Protein AF-A0A0S4TWX3-F1 (afdb_monomer)

Sequence (160 aa):
MRANALASDALSYLVRAQGRTRALPVRGGPAPHVCRRIAAMIDASLQLPLSIGVLAREANLSEFHFARMFRVSFGIAPHEWVMQRRLARARDLLRHTALPLVAIADRCGFASPAHFSRRFAAHAGASPSRYRQAWQGDAHAATDFISCPGDPHACAAPRL

Foldseek 3Di:
DDDDDPDPPVVVVVVVVPVDPVVPPPPAAQDPVLLVVLVVVLLVCQLAPDDLCVSCVSSVHDSVSNQVSNCVVVVDGPVVVSLVSLLVQLLVCLQPHPDDLQVSCNRRNHPGSVVVQVSNCVVVVDGSVVSSVVNVVVVVVVVVPPDDDDDPDDDDDDDD

Radius of gyration: 30.7 Å; Cα contacts (8 Å, |Δi|>4): 101; chains: 1; bounding box: 99×66×86 Å

Structure (mmCIF, N/CA/C/O backbone):
data_AF-A0A0S4TWX3-F1
#
_entry.id   AF-A0A0S4TWX3-F1
#
loop_
_atom_site.group_PDB
_atom_site.id
_atom_site.type_symbol
_atom_site.label_atom_id
_atom_site.label_alt_id
_atom_site.label_comp_id
_atom_site.label_asym_id
_atom_site.label_entity_id
_atom_site.label_seq_id
_atom_site.pdbx_PDB_ins_code
_atom_site.Cartn_x
_atom_site.Cartn_y
_atom_site.Cartn_z
_atom_site.occupancy
_atom_site.B_iso_or_equiv
_atom_site.auth_seq_id
_atom_site.auth_comp_id
_atom_site.auth_asym_id
_atom_site.auth_atom_id
_atom_site.pdbx_PDB_model_num
ATOM 1 N N . MET A 1 1 ? 37.562 -42.001 -46.595 1.00 47.31 1 MET A N 1
ATOM 2 C CA . MET A 1 1 ? 36.823 -41.634 -45.364 1.00 47.31 1 MET A CA 1
ATOM 3 C C . MET A 1 1 ? 37.780 -40.974 -44.384 1.00 47.31 1 MET A C 1
ATOM 5 O O . MET A 1 1 ? 38.621 -41.690 -43.862 1.00 47.31 1 MET A O 1
ATOM 9 N N . ARG A 1 2 ? 37.669 -39.649 -44.188 1.00 47.47 2 ARG A N 1
ATOM 10 C CA . ARG A 1 2 ? 38.116 -38.828 -43.031 1.00 47.47 2 ARG A CA 1
ATOM 11 C C . ARG A 1 2 ? 38.492 -37.425 -43.516 1.00 47.47 2 ARG A C 1
ATOM 13 O O . ARG A 1 2 ? 39.632 -37.194 -43.884 1.00 47.47 2 ARG A O 1
ATOM 20 N N . ALA A 1 3 ? 37.522 -36.515 -43.521 1.00 49.38 3 ALA A N 1
ATOM 21 C CA . ALA A 1 3 ? 3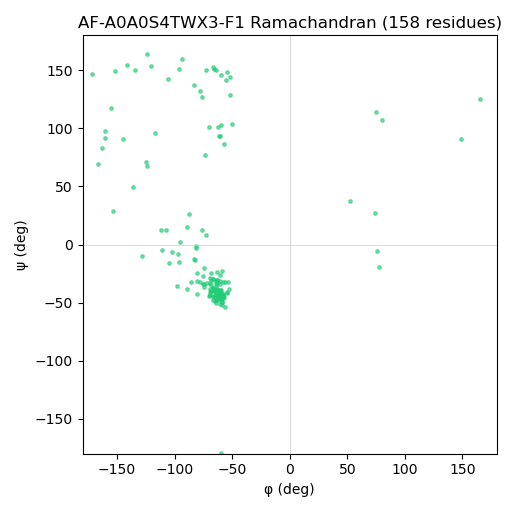7.766 -35.074 -43.592 1.00 49.38 3 ALA A CA 1
ATOM 22 C C . ALA A 1 3 ? 36.476 -34.316 -43.248 1.00 49.38 3 ALA A C 1
ATOM 24 O O . ALA A 1 3 ? 35.850 -33.738 -44.128 1.00 49.38 3 ALA A O 1
ATOM 25 N N . ASN A 1 4 ? 36.030 -34.362 -41.989 1.00 54.78 4 ASN A N 1
ATOM 26 C CA . ASN A 1 4 ? 35.177 -33.290 -41.472 1.00 54.78 4 ASN A CA 1
ATOM 27 C C . ASN A 1 4 ? 35.174 -33.282 -39.938 1.00 54.78 4 ASN A C 1
ATOM 29 O O . ASN A 1 4 ? 34.405 -34.008 -39.316 1.00 54.78 4 ASN A O 1
ATOM 33 N N . ALA A 1 5 ? 36.073 -32.517 -39.320 1.00 54.75 5 ALA A N 1
ATOM 34 C CA . ALA A 1 5 ? 36.087 -32.354 -37.863 1.00 54.75 5 ALA A CA 1
ATOM 35 C C . ALA A 1 5 ? 36.699 -31.017 -37.410 1.00 54.75 5 ALA A C 1
ATOM 37 O O . ALA A 1 5 ? 37.275 -30.944 -36.333 1.00 54.75 5 ALA A O 1
ATOM 38 N N . LEU A 1 6 ? 36.609 -29.956 -38.221 1.00 53.81 6 LEU A N 1
ATOM 39 C CA . LEU A 1 6 ? 37.155 -28.636 -37.868 1.00 53.81 6 LEU A CA 1
ATOM 40 C C . LEU A 1 6 ? 36.177 -27.501 -38.206 1.00 53.81 6 LEU A C 1
ATOM 42 O O . LEU A 1 6 ? 36.546 -26.523 -38.845 1.00 53.81 6 LEU A O 1
ATOM 46 N N . ALA A 1 7 ? 34.914 -27.636 -37.788 1.00 55.25 7 ALA A N 1
ATOM 47 C CA . ALA A 1 7 ? 33.907 -26.583 -37.976 1.00 55.25 7 ALA A CA 1
ATOM 48 C C . ALA A 1 7 ? 33.133 -26.180 -36.703 1.00 55.25 7 ALA A C 1
ATOM 50 O O . ALA A 1 7 ? 32.430 -25.175 -36.734 1.00 55.25 7 ALA A O 1
ATOM 51 N N . SER A 1 8 ? 33.244 -26.895 -35.573 1.00 52.22 8 SER A N 1
ATOM 52 C CA . SER A 1 8 ? 32.378 -26.621 -34.406 1.00 52.22 8 SER A CA 1
ATOM 53 C C . SER A 1 8 ? 32.984 -25.718 -33.327 1.00 52.22 8 SER A C 1
ATOM 55 O O . SER A 1 8 ? 32.245 -25.228 -32.474 1.00 52.22 8 SER A O 1
ATOM 57 N N . ASP A 1 9 ? 34.297 -25.476 -33.325 1.00 53.72 9 ASP A N 1
ATOM 58 C CA . ASP A 1 9 ? 34.937 -24.871 -32.145 1.00 53.72 9 ASP A CA 1
ATOM 59 C C . ASP A 1 9 ? 34.875 -23.332 -32.133 1.00 53.72 9 ASP A C 1
ATOM 61 O O . ASP A 1 9 ? 34.664 -22.710 -31.091 1.00 53.72 9 ASP A O 1
ATOM 65 N N . ALA A 1 10 ? 34.902 -22.697 -33.309 1.00 57.50 10 ALA A N 1
ATOM 66 C CA . ALA A 1 10 ? 34.791 -21.239 -33.424 1.00 57.50 10 ALA A CA 1
ATOM 67 C C . ALA A 1 10 ? 33.387 -20.705 -33.060 1.00 57.50 10 ALA A C 1
ATOM 69 O O . ALA A 1 10 ? 33.247 -19.593 -32.546 1.00 57.50 10 ALA A O 1
ATOM 70 N N . LEU A 1 11 ? 32.339 -21.512 -33.262 1.00 54.09 11 LEU A N 1
ATOM 71 C CA . LEU A 1 11 ? 30.955 -21.154 -32.927 1.00 54.09 11 LEU A CA 1
ATOM 72 C C . LEU A 1 11 ? 30.708 -21.152 -31.409 1.00 54.09 11 LEU A C 1
ATOM 74 O O . LEU A 1 11 ? 29.984 -20.295 -30.897 1.00 54.09 11 LEU A O 1
ATOM 78 N N . SER A 1 12 ? 31.377 -22.039 -30.670 1.00 55.00 12 SER A N 1
ATOM 79 C CA . SER A 1 12 ? 31.274 -22.124 -29.207 1.00 55.00 12 SER A CA 1
ATOM 80 C C . SER A 1 12 ? 31.796 -20.864 -28.509 1.00 55.00 12 SER A C 1
ATOM 82 O O . SER A 1 12 ? 31.248 -20.443 -27.485 1.00 55.00 12 SER A O 1
ATOM 84 N N . TYR A 1 13 ? 32.815 -20.215 -29.080 1.00 55.81 13 TYR A N 1
ATOM 85 C CA . TYR A 1 13 ? 33.383 -18.992 -28.513 1.00 55.81 13 TYR A CA 1
ATOM 86 C C . TYR A 1 13 ? 32.477 -17.768 -28.721 1.00 55.81 13 TYR A C 1
ATOM 88 O O . TYR A 1 13 ? 32.333 -16.943 -27.817 1.00 55.81 13 TYR A O 1
ATOM 96 N N . LEU A 1 14 ? 31.788 -17.679 -29.864 1.00 55.66 14 LEU A N 1
ATOM 97 C CA . LEU A 1 14 ? 30.858 -16.581 -30.152 1.00 55.66 14 LEU A CA 1
ATOM 98 C C . LEU A 1 14 ? 29.541 -16.693 -29.368 1.00 55.66 14 LEU A C 1
ATOM 100 O O . LEU A 1 14 ? 29.016 -15.677 -28.913 1.00 55.66 14 LEU A O 1
ATOM 104 N N . VAL A 1 15 ? 29.045 -17.910 -29.116 1.00 57.34 15 VAL A N 1
ATOM 105 C CA . VAL A 1 15 ? 27.851 -18.121 -28.276 1.00 57.34 15 VAL A CA 1
ATOM 106 C C . VAL A 1 15 ? 28.132 -17.791 -26.801 1.00 57.34 15 VAL A C 1
ATOM 108 O O . VAL A 1 15 ? 27.270 -17.232 -26.123 1.00 57.34 15 VAL A O 1
ATOM 111 N N . ARG A 1 16 ? 29.356 -18.020 -26.298 1.00 53.97 16 ARG A N 1
ATOM 112 C CA . ARG A 1 16 ? 29.741 -17.630 -24.925 1.00 53.97 16 ARG A CA 1
ATOM 113 C C . ARG A 1 16 ? 29.974 -16.124 -24.747 1.00 53.97 16 ARG A C 1
ATOM 115 O O . ARG A 1 16 ? 29.873 -15.630 -23.625 1.00 53.97 16 ARG A O 1
ATOM 122 N N . ALA A 1 17 ? 30.214 -15.376 -25.825 1.00 53.09 17 ALA A N 1
ATOM 123 C CA . ALA A 1 17 ? 30.360 -13.917 -25.780 1.00 53.09 17 ALA A CA 1
ATOM 124 C C . ALA A 1 17 ? 29.015 -13.152 -25.796 1.00 53.09 17 ALA A C 1
ATOM 126 O O . ALA A 1 17 ? 28.980 -11.966 -25.468 1.00 53.09 17 ALA A O 1
ATOM 127 N N . GLN A 1 18 ? 27.896 -13.819 -26.105 1.00 55.19 18 GLN A N 1
ATOM 128 C CA . GLN A 1 18 ? 26.552 -13.216 -26.171 1.00 55.19 18 GLN A CA 1
ATOM 129 C C . GLN A 1 18 ? 25.860 -13.056 -24.799 1.00 55.19 18 GLN A C 1
ATOM 131 O O . GLN A 1 18 ? 24.788 -12.465 -24.708 1.00 55.19 18 GLN A O 1
ATOM 136 N N . GLY A 1 19 ? 26.485 -13.488 -23.698 1.00 48.16 19 GLY A N 1
ATOM 137 C CA . GLY A 1 19 ? 25.940 -13.358 -22.335 1.00 48.16 19 GLY A CA 1
ATOM 138 C C . GLY A 1 19 ? 25.955 -11.940 -21.744 1.00 48.16 19 GLY A C 1
ATOM 139 O O . GLY A 1 19 ? 25.691 -11.757 -20.558 1.00 48.16 19 GLY A O 1
ATOM 140 N N . ARG A 1 20 ? 26.285 -10.921 -22.540 1.00 49.19 20 ARG A N 1
ATOM 141 C CA . ARG A 1 20 ? 26.171 -9.515 -22.153 1.00 49.19 20 ARG A CA 1
ATOM 142 C C . ARG A 1 20 ? 25.304 -8.786 -23.162 1.00 49.19 20 ARG A C 1
ATOM 144 O O . ARG A 1 20 ? 25.759 -7.855 -23.824 1.00 49.19 20 ARG A O 1
ATOM 151 N N . THR A 1 21 ? 24.017 -9.119 -23.196 1.00 46.34 21 THR A N 1
ATOM 152 C CA . THR A 1 21 ? 23.004 -8.085 -23.416 1.00 46.34 21 THR A CA 1
ATOM 153 C C . THR A 1 21 ? 23.206 -7.066 -22.303 1.00 46.34 21 THR A C 1
ATOM 155 O O . THR A 1 21 ? 22.647 -7.146 -21.211 1.00 46.34 21 THR A O 1
ATOM 158 N N . ARG A 1 22 ? 24.105 -6.113 -22.554 1.00 47.88 22 ARG A N 1
ATOM 159 C CA . ARG A 1 22 ? 24.169 -4.863 -21.826 1.00 47.88 22 ARG A CA 1
ATOM 160 C C . ARG A 1 22 ? 22.816 -4.249 -22.127 1.00 47.88 22 ARG A C 1
ATOM 162 O O . ARG A 1 22 ? 22.641 -3.693 -23.205 1.00 47.88 22 ARG A O 1
ATOM 169 N N . ALA A 1 23 ? 21.843 -4.496 -21.248 1.00 51.00 23 ALA A N 1
ATOM 170 C CA . ALA A 1 23 ? 20.536 -3.876 -21.316 1.00 51.00 23 ALA A CA 1
ATOM 171 C C . ALA A 1 23 ? 20.830 -2.389 -21.454 1.00 51.00 23 ALA A C 1
ATOM 173 O O . ALA A 1 23 ? 21.326 -1.759 -20.514 1.00 51.00 23 ALA A O 1
ATOM 174 N N . LEU A 1 24 ? 20.679 -1.876 -22.677 1.00 47.22 24 LEU A N 1
ATOM 175 C CA . LEU A 1 24 ? 20.835 -0.462 -22.948 1.00 47.22 24 LEU A CA 1
ATOM 176 C C . LEU A 1 24 ? 19.932 0.210 -21.917 1.00 47.22 24 LEU A C 1
ATOM 178 O O . LEU A 1 24 ? 18.802 -0.257 -21.750 1.00 47.22 24 LEU A O 1
ATOM 182 N N . PRO A 1 25 ? 20.422 1.191 -21.140 1.00 47.75 25 PRO A N 1
ATOM 183 C CA . PRO A 1 25 ? 19.586 1.829 -20.146 1.00 47.75 25 PRO A CA 1
ATOM 184 C C . PRO A 1 25 ? 18.420 2.430 -20.917 1.00 47.75 25 PRO A C 1
ATOM 186 O O . PRO A 1 25 ? 18.598 3.425 -21.618 1.00 47.75 25 PRO A O 1
ATOM 189 N N . VAL A 1 26 ? 17.261 1.771 -20.854 1.00 54.66 26 VAL A N 1
ATOM 190 C CA . VAL A 1 26 ? 16.038 2.262 -21.466 1.00 54.66 26 VAL A CA 1
ATOM 191 C C . VAL A 1 26 ? 15.779 3.570 -20.737 1.00 54.66 26 VAL A C 1
ATOM 193 O O . VAL A 1 26 ? 15.403 3.594 -19.565 1.00 54.66 26 VAL A O 1
ATOM 196 N N . ARG A 1 27 ? 16.132 4.680 -21.389 1.00 50.44 27 ARG A N 1
ATOM 197 C CA . ARG A 1 27 ? 15.803 6.027 -20.934 1.00 50.44 27 ARG A CA 1
ATOM 198 C C . ARG A 1 27 ? 14.315 6.199 -21.205 1.00 50.44 27 ARG A C 1
ATOM 200 O O . ARG A 1 27 ? 13.916 6.767 -22.210 1.00 50.44 27 ARG A O 1
ATOM 207 N N . GLY A 1 28 ? 13.512 5.595 -20.347 1.00 57.38 28 GLY A N 1
ATOM 208 C CA . GLY A 1 28 ? 12.067 5.550 -20.466 1.00 57.38 28 GLY A CA 1
ATOM 209 C C . GLY A 1 28 ? 11.541 4.478 -19.532 1.00 57.38 28 GLY A C 1
ATOM 210 O O . GLY A 1 28 ? 12.004 3.343 -19.572 1.00 57.38 28 GLY A O 1
ATOM 211 N N . GLY A 1 29 ? 10.612 4.850 -18.656 1.00 63.34 29 GLY A N 1
ATOM 212 C CA . GLY A 1 29 ? 9.846 3.875 -17.888 1.00 63.34 29 GLY A CA 1
ATOM 213 C C . GLY A 1 29 ? 9.047 2.931 -18.800 1.00 63.34 29 GLY A C 1
ATOM 214 O O . GLY A 1 29 ? 9.082 3.063 -20.028 1.00 63.34 29 GLY A O 1
ATOM 215 N N . PRO A 1 30 ? 8.283 1.986 -18.229 1.00 65.38 30 PRO A N 1
ATOM 216 C CA . PRO A 1 30 ? 7.344 1.186 -19.001 1.00 65.38 30 PRO A CA 1
ATOM 217 C C . PRO A 1 30 ? 6.405 2.118 -19.776 1.00 65.38 30 PRO A C 1
ATOM 219 O O . PRO A 1 30 ? 6.085 3.216 -19.312 1.00 65.38 30 PRO A O 1
ATOM 222 N N . ALA A 1 31 ? 5.952 1.691 -20.956 1.00 71.62 31 ALA A N 1
ATOM 223 C CA . ALA A 1 31 ? 5.041 2.498 -21.760 1.00 71.62 31 ALA A CA 1
ATOM 224 C C . ALA A 1 31 ? 3.826 2.952 -20.914 1.00 71.62 31 ALA A C 1
ATOM 226 O O . ALA A 1 31 ? 3.339 2.173 -20.090 1.00 71.62 31 ALA A O 1
ATOM 227 N N . PRO A 1 32 ? 3.283 4.170 -21.104 1.00 72.69 32 PRO A N 1
ATOM 228 C CA . PRO A 1 32 ? 2.251 4.720 -20.215 1.00 72.69 32 PRO A CA 1
ATOM 229 C C . PRO A 1 32 ? 1.019 3.821 -20.020 1.00 72.69 32 PRO A C 1
ATOM 231 O O . PRO A 1 32 ? 0.419 3.802 -18.946 1.00 72.69 32 PRO A O 1
ATOM 234 N N . HIS A 1 33 ? 0.646 3.042 -21.041 1.00 74.25 33 HIS A N 1
ATOM 235 C CA . HIS A 1 33 ? -0.447 2.072 -20.951 1.00 74.25 33 HIS A CA 1
ATOM 236 C C . HIS A 1 33 ? -0.120 0.887 -20.023 1.00 74.25 33 HIS A C 1
ATOM 238 O O . HIS A 1 33 ? -1.000 0.424 -19.300 1.00 74.25 33 HIS A O 1
ATOM 244 N N . VAL A 1 34 ? 1.142 0.444 -19.981 1.00 72.69 34 VAL A N 1
ATOM 245 C CA . VAL A 1 34 ? 1.632 -0.594 -19.062 1.00 72.69 34 VAL A CA 1
ATOM 246 C C . VAL A 1 34 ? 1.587 -0.080 -17.626 1.00 72.69 34 VAL A C 1
ATOM 248 O O . VAL A 1 34 ? 1.064 -0.764 -16.752 1.00 72.69 34 VAL A O 1
ATOM 251 N N . CYS A 1 35 ? 2.035 1.155 -17.379 1.00 73.06 35 CYS A N 1
ATOM 252 C CA . CYS A 1 35 ? 1.951 1.782 -16.056 1.00 73.06 35 CYS A CA 1
ATOM 253 C C . CYS A 1 35 ? 0.506 1.868 -15.541 1.00 73.06 35 CYS A C 1
ATOM 255 O O . CYS A 1 35 ? 0.247 1.519 -14.390 1.00 73.06 35 CYS A O 1
ATOM 257 N N . ARG A 1 36 ? -0.451 2.263 -16.396 1.00 78.25 36 ARG A N 1
ATOM 258 C CA . ARG A 1 36 ? -1.881 2.281 -16.034 1.00 78.25 36 ARG A CA 1
ATOM 259 C C . ARG A 1 36 ? -2.420 0.890 -15.719 1.00 78.25 36 ARG A C 1
ATOM 261 O O . ARG A 1 36 ? -3.120 0.732 -14.725 1.00 78.25 36 ARG A O 1
ATOM 268 N N . ARG A 1 37 ? -2.073 -0.117 -16.527 1.00 78.75 37 ARG A N 1
ATOM 269 C CA . ARG A 1 37 ? -2.500 -1.504 -16.296 1.00 78.75 37 ARG A CA 1
ATOM 270 C C . ARG A 1 37 ? -1.963 -2.041 -14.971 1.00 78.75 37 ARG A C 1
ATOM 272 O O . ARG A 1 37 ? -2.716 -2.623 -14.200 1.00 78.75 37 ARG A O 1
ATOM 279 N N . ILE A 1 38 ? -0.693 -1.776 -14.672 1.00 77.25 38 ILE A N 1
ATOM 280 C CA . ILE A 1 38 ? -0.056 -2.185 -13.415 1.00 77.25 38 ILE A CA 1
ATOM 281 C C . ILE A 1 38 ? -0.704 -1.481 -12.221 1.00 77.25 38 ILE A C 1
ATOM 283 O O . ILE A 1 38 ? -1.010 -2.139 -11.231 1.00 77.25 38 ILE A O 1
ATOM 287 N N . ALA A 1 39 ? -0.975 -0.176 -12.313 1.00 77.12 39 ALA A N 1
ATOM 288 C CA . ALA A 1 39 ? -1.689 0.550 -11.264 1.00 77.12 39 ALA A CA 1
ATOM 289 C C . ALA A 1 39 ? -3.096 -0.028 -11.025 1.00 77.12 39 ALA A C 1
ATOM 291 O O . ALA A 1 39 ? -3.444 -0.323 -9.884 1.00 77.12 39 ALA A O 1
ATOM 292 N N . ALA A 1 40 ? -3.862 -0.283 -12.090 1.00 79.88 40 ALA A N 1
ATOM 293 C CA . ALA A 1 40 ? -5.191 -0.885 -11.995 1.00 79.88 40 ALA A CA 1
ATOM 294 C C . ALA A 1 40 ? -5.159 -2.294 -11.377 1.00 79.88 40 ALA A C 1
ATOM 296 O O . ALA A 1 40 ? -6.005 -2.634 -10.554 1.00 79.88 40 ALA A O 1
ATOM 297 N N . MET A 1 41 ? -4.160 -3.110 -11.722 1.00 76.69 41 MET A N 1
ATOM 298 C CA . MET A 1 41 ? -3.997 -4.448 -11.145 1.00 76.69 41 MET A CA 1
ATOM 299 C C . MET A 1 41 ? -3.613 -4.417 -9.671 1.00 76.69 41 MET A C 1
ATOM 301 O O . MET A 1 41 ? -4.123 -5.224 -8.890 1.00 76.69 41 MET A O 1
ATOM 305 N N . ILE A 1 42 ? -2.738 -3.484 -9.286 1.00 79.31 42 ILE A N 1
ATOM 306 C CA . ILE A 1 42 ? -2.407 -3.247 -7.881 1.00 79.31 42 ILE A CA 1
ATOM 307 C C . ILE A 1 42 ? -3.685 -2.902 -7.121 1.00 79.31 42 ILE A C 1
ATOM 309 O O . ILE A 1 42 ? -3.944 -3.512 -6.088 1.00 79.31 42 ILE A O 1
ATOM 313 N N . ASP A 1 43 ? -4.511 -2.011 -7.666 1.00 75.62 43 ASP A N 1
ATOM 314 C CA . ASP A 1 43 ? -5.744 -1.541 -7.032 1.00 75.62 43 ASP A CA 1
ATOM 315 C C . ASP A 1 43 ? -6.801 -2.635 -6.885 1.00 75.62 43 ASP A C 1
ATOM 317 O O . ASP A 1 43 ? -7.437 -2.748 -5.833 1.00 75.62 43 ASP A O 1
ATOM 321 N N . ALA A 1 44 ? -6.938 -3.483 -7.905 1.00 76.31 44 ALA A N 1
ATOM 322 C CA . ALA A 1 44 ? -7.828 -4.639 -7.879 1.00 76.31 44 ALA A CA 1
ATOM 323 C C . ALA A 1 44 ? -7.375 -5.709 -6.867 1.00 76.31 44 ALA A C 1
ATOM 325 O O . ALA A 1 44 ? -8.206 -6.399 -6.282 1.00 76.31 44 ALA A O 1
ATOM 326 N N . SER A 1 45 ? -6.066 -5.822 -6.615 1.00 71.19 45 SER A N 1
ATOM 327 C CA . SER A 1 45 ? -5.476 -6.928 -5.845 1.00 71.19 45 SER A CA 1
ATOM 328 C C . SER A 1 45 ? -5.005 -6.539 -4.438 1.00 71.19 45 SER A C 1
ATOM 330 O O . SER A 1 45 ? -4.312 -7.319 -3.787 1.00 71.19 45 SER A O 1
ATOM 332 N N . LEU A 1 46 ? -5.376 -5.357 -3.925 1.00 68.12 46 LEU A N 1
ATOM 333 C CA . LEU A 1 46 ? -4.882 -4.844 -2.632 1.00 68.12 46 LEU A CA 1
ATOM 334 C C . LEU A 1 46 ? -5.190 -5.747 -1.425 1.00 68.12 46 LEU A C 1
ATOM 336 O O . LEU A 1 46 ? -4.503 -5.637 -0.409 1.00 68.12 46 LEU A O 1
ATOM 340 N N . GLN A 1 47 ? -6.207 -6.608 -1.529 1.00 60.69 47 GLN A N 1
ATOM 341 C CA . GLN A 1 47 ? -6.658 -7.488 -0.445 1.00 60.69 47 GLN A CA 1
ATOM 342 C C . GLN A 1 47 ? -5.796 -8.748 -0.293 1.00 60.69 47 GLN A C 1
ATOM 344 O O . GLN A 1 47 ? -5.724 -9.308 0.796 1.00 60.69 47 GLN A O 1
ATOM 349 N N . LEU A 1 48 ? -5.120 -9.183 -1.361 1.00 63.19 48 LEU A N 1
ATOM 350 C CA . LEU A 1 48 ? -4.244 -10.352 -1.338 1.00 63.19 48 LEU A CA 1
ATOM 351 C C . LEU A 1 48 ? -2.788 -9.938 -1.066 1.00 63.19 48 LEU A C 1
ATOM 353 O O . LEU A 1 48 ? -2.417 -8.773 -1.271 1.00 63.19 48 LEU A O 1
ATOM 357 N N . PRO A 1 49 ? -1.929 -10.866 -0.605 1.00 62.50 49 PRO A N 1
ATOM 358 C CA . PRO A 1 49 ? -0.486 -10.658 -0.598 1.00 62.50 49 PRO A CA 1
ATOM 359 C C . PRO A 1 49 ? 0.012 -10.449 -2.037 1.00 62.50 49 PRO A C 1
ATOM 361 O O . PRO A 1 49 ? 0.286 -11.390 -2.777 1.00 62.50 49 PRO A O 1
ATOM 364 N N . LEU A 1 50 ? 0.104 -9.183 -2.441 1.00 66.62 50 LEU A N 1
ATOM 365 C CA . LEU A 1 50 ? 0.642 -8.763 -3.729 1.00 66.62 50 LEU A CA 1
ATOM 366 C C . LEU A 1 50 ? 2.154 -9.002 -3.740 1.00 66.62 50 LEU A C 1
ATOM 368 O O . LEU A 1 50 ? 2.923 -8.224 -3.175 1.00 66.62 50 LEU A O 1
ATOM 372 N N . SER A 1 51 ? 2.576 -10.090 -4.383 1.00 71.50 51 SER A N 1
ATOM 373 C CA . SER A 1 51 ? 3.991 -10.339 -4.642 1.00 71.50 51 SER A CA 1
ATOM 374 C C . SER A 1 51 ? 4.470 -9.484 -5.814 1.00 71.50 51 SER A C 1
ATOM 376 O O . SER A 1 51 ? 3.855 -9.463 -6.884 1.00 71.50 51 SER A O 1
ATOM 378 N N . ILE A 1 52 ? 5.605 -8.810 -5.626 1.00 72.12 52 ILE A N 1
ATOM 379 C CA . ILE A 1 52 ? 6.281 -8.026 -6.669 1.00 72.12 52 ILE A CA 1
ATOM 380 C C . ILE A 1 52 ? 6.584 -8.903 -7.895 1.00 72.12 52 ILE A C 1
ATOM 382 O O . ILE A 1 52 ? 6.488 -8.417 -9.020 1.00 72.12 52 ILE A O 1
ATOM 386 N N . GLY A 1 53 ? 6.848 -10.200 -7.700 1.00 75.31 53 GLY A N 1
ATOM 387 C CA . GLY A 1 53 ? 7.066 -11.161 -8.783 1.00 75.31 53 GLY A CA 1
ATOM 388 C C . GLY A 1 53 ? 5.871 -11.325 -9.723 1.00 75.31 53 GLY A C 1
ATOM 389 O O . GLY A 1 53 ? 6.053 -11.482 -10.929 1.00 75.31 53 GLY A O 1
ATOM 390 N N . VAL A 1 54 ? 4.641 -11.213 -9.212 1.00 76.25 54 VAL A N 1
ATOM 391 C CA . VAL A 1 54 ? 3.426 -11.288 -10.043 1.00 76.25 54 VAL A CA 1
ATOM 392 C C . VAL A 1 54 ? 3.310 -10.049 -10.933 1.00 76.25 54 VAL A C 1
ATOM 394 O O . VAL A 1 54 ? 3.059 -10.171 -12.129 1.00 76.25 54 VAL A O 1
ATOM 397 N N . LEU A 1 55 ? 3.565 -8.865 -10.372 1.00 77.62 55 LEU A N 1
ATOM 398 C CA . LEU A 1 55 ? 3.539 -7.602 -11.118 1.00 77.62 55 LEU A CA 1
ATOM 399 C C . LEU A 1 55 ? 4.664 -7.528 -12.160 1.00 77.62 55 LEU A C 1
ATOM 401 O O . LEU A 1 55 ? 4.457 -7.040 -13.268 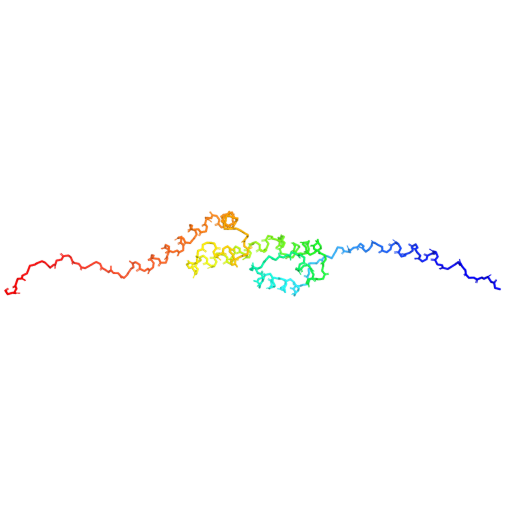1.00 77.62 55 LEU A O 1
ATOM 405 N N . ALA A 1 56 ? 5.846 -8.043 -11.820 1.00 80.12 56 ALA A N 1
ATOM 406 C CA . ALA A 1 56 ? 6.988 -8.094 -12.724 1.00 80.12 56 ALA A CA 1
ATOM 407 C C . ALA A 1 56 ? 6.728 -9.027 -13.917 1.00 80.12 56 ALA A C 1
ATOM 409 O O . ALA A 1 56 ? 6.963 -8.640 -15.062 1.00 80.12 56 ALA A O 1
ATOM 410 N N . ARG A 1 57 ? 6.154 -10.213 -13.663 1.00 80.00 57 ARG A N 1
ATOM 411 C CA . ARG A 1 57 ? 5.724 -11.150 -14.712 1.00 80.00 57 ARG A CA 1
ATOM 412 C C . ARG A 1 57 ? 4.726 -10.523 -15.679 1.00 80.00 57 ARG A C 1
ATOM 414 O O . ARG A 1 57 ? 4.890 -10.661 -16.883 1.00 80.00 57 ARG A O 1
ATOM 421 N N . GLU A 1 58 ? 3.733 -9.806 -15.165 1.00 76.75 58 GLU A N 1
ATOM 422 C CA . GLU A 1 58 ? 2.739 -9.117 -15.996 1.00 76.75 58 GLU A CA 1
ATOM 423 C C . GLU A 1 58 ? 3.360 -8.027 -16.888 1.00 76.75 58 GLU A C 1
ATOM 425 O O . GLU A 1 58 ? 2.888 -7.742 -17.993 1.00 76.75 58 GLU A O 1
ATOM 430 N N . ALA A 1 59 ? 4.440 -7.410 -16.411 1.00 72.31 59 ALA A N 1
ATOM 431 C CA . ALA A 1 59 ? 5.216 -6.442 -17.171 1.00 72.31 59 ALA A CA 1
ATOM 432 C C . ALA A 1 59 ? 6.213 -7.095 -18.149 1.00 72.31 59 ALA A C 1
ATOM 434 O O . ALA A 1 59 ? 6.880 -6.366 -18.879 1.00 72.31 59 ALA A O 1
ATOM 435 N N . ASN A 1 60 ? 6.332 -8.431 -18.176 1.00 77.94 60 ASN A N 1
ATOM 436 C CA . ASN A 1 60 ? 7.406 -9.173 -18.852 1.00 77.94 60 ASN A CA 1
ATOM 437 C C . ASN A 1 60 ? 8.813 -8.685 -18.453 1.00 77.94 60 ASN A C 1
ATOM 439 O O . ASN A 1 60 ? 9.728 -8.609 -19.273 1.00 77.94 60 ASN A O 1
ATOM 443 N N . LEU A 1 61 ? 8.989 -8.331 -17.177 1.00 79.69 61 LEU A N 1
ATOM 444 C CA . LEU A 1 61 ? 10.246 -7.843 -16.617 1.00 79.69 61 LEU A CA 1
ATOM 445 C C . LEU A 1 61 ? 10.719 -8.748 -15.479 1.00 79.69 61 LEU A C 1
ATOM 447 O O . LEU A 1 61 ? 9.925 -9.366 -14.773 1.00 79.69 61 LEU A O 1
ATOM 451 N N . SER A 1 62 ? 12.032 -8.774 -15.248 1.00 82.38 62 SER A N 1
ATOM 452 C CA . SER A 1 62 ? 12.556 -9.283 -13.979 1.00 82.38 62 SER A CA 1
ATOM 453 C C . SER A 1 62 ? 12.136 -8.359 -12.831 1.00 82.38 62 SER A C 1
ATOM 455 O O . SER A 1 62 ? 11.960 -7.156 -13.032 1.00 82.38 62 SER A O 1
ATOM 457 N N . GLU A 1 63 ? 12.018 -8.888 -11.612 1.00 82.00 63 GLU A N 1
ATOM 458 C CA . GLU A 1 63 ? 11.616 -8.108 -10.429 1.00 82.00 63 GLU A CA 1
ATOM 459 C C . GLU A 1 63 ? 12.494 -6.872 -10.205 1.00 82.00 63 GLU A C 1
ATOM 461 O O . GLU A 1 63 ? 11.992 -5.779 -9.936 1.00 82.00 63 GLU A O 1
ATOM 466 N N . PHE A 1 64 ? 13.808 -7.028 -10.384 1.00 81.06 64 PHE A N 1
ATOM 467 C CA . PHE A 1 64 ? 14.765 -5.933 -10.258 1.00 81.06 64 PHE A CA 1
ATOM 468 C C . PHE A 1 64 ? 14.536 -4.847 -11.315 1.00 81.06 64 PHE A C 1
ATOM 470 O O . PHE A 1 64 ? 14.523 -3.653 -10.999 1.00 81.06 64 PHE A O 1
ATOM 477 N N . HIS A 1 65 ? 14.328 -5.246 -12.575 1.00 79.50 65 HIS A N 1
ATOM 478 C CA . HIS A 1 65 ? 14.093 -4.292 -13.652 1.00 79.50 65 HIS A CA 1
ATOM 479 C C . HIS A 1 65 ? 12.737 -3.597 -13.484 1.00 79.50 65 HIS A C 1
ATOM 481 O O . HIS A 1 65 ? 12.659 -2.378 -13.627 1.00 79.50 65 HIS A O 1
ATOM 487 N N . PHE A 1 66 ? 11.707 -4.339 -13.073 1.00 82.69 66 PHE A N 1
ATOM 488 C CA . PHE A 1 66 ? 10.396 -3.802 -12.731 1.00 82.69 66 PHE A CA 1
ATOM 489 C C . PHE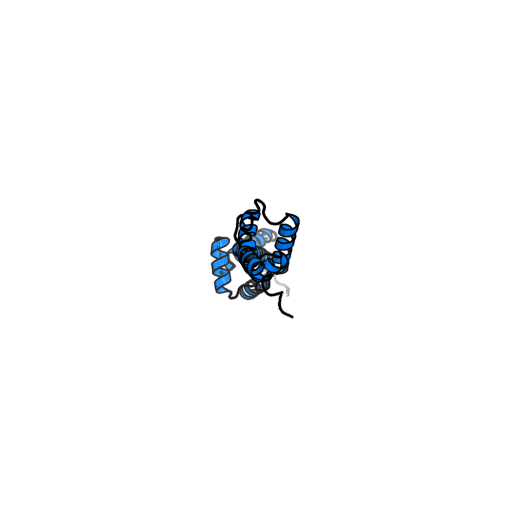 A 1 66 ? 10.482 -2.766 -11.607 1.00 82.69 66 PHE A C 1
ATOM 491 O O . PHE A 1 66 ? 10.021 -1.646 -11.790 1.00 82.69 66 PHE A O 1
ATOM 498 N N . ALA A 1 67 ? 11.126 -3.078 -10.478 1.00 83.25 67 ALA A N 1
ATOM 499 C CA . ALA A 1 67 ? 11.236 -2.145 -9.356 1.00 83.25 67 ALA A CA 1
ATOM 500 C C . ALA A 1 67 ? 11.974 -0.853 -9.737 1.00 83.25 67 ALA A C 1
ATOM 502 O O . ALA A 1 67 ? 11.561 0.244 -9.348 1.00 83.25 67 ALA A O 1
ATOM 503 N N . ARG A 1 68 ? 13.036 -0.967 -10.546 1.00 81.50 68 ARG A N 1
ATOM 504 C CA . ARG A 1 68 ? 13.762 0.191 -11.078 1.00 81.50 68 ARG A CA 1
ATOM 505 C C . ARG A 1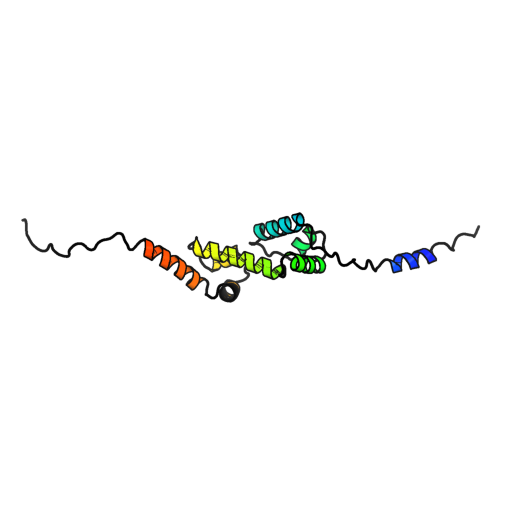 68 ? 12.881 1.033 -11.999 1.00 81.50 68 ARG A C 1
ATOM 507 O O . ARG A 1 68 ? 12.807 2.244 -11.818 1.00 81.50 68 ARG A O 1
ATOM 514 N N . MET A 1 69 ? 12.215 0.404 -12.962 1.00 80.00 69 MET A N 1
ATOM 515 C CA . MET A 1 69 ? 11.355 1.072 -13.943 1.00 80.00 69 MET A CA 1
ATOM 516 C C . MET A 1 69 ? 10.115 1.702 -13.309 1.00 80.00 69 MET A C 1
ATOM 518 O O . MET A 1 69 ? 9.730 2.817 -13.664 1.00 80.00 69 MET A O 1
ATOM 522 N N . PHE A 1 70 ? 9.536 1.035 -12.315 1.00 81.31 70 PHE A N 1
ATOM 523 C CA . PHE A 1 70 ? 8.429 1.553 -11.527 1.00 81.31 70 PHE A CA 1
ATOM 524 C C . PHE A 1 70 ? 8.851 2.815 -10.777 1.00 81.31 70 PHE A C 1
ATOM 526 O O . PHE A 1 70 ? 8.184 3.836 -10.887 1.00 81.31 70 PHE A O 1
ATOM 533 N N . ARG A 1 71 ? 10.008 2.799 -10.103 1.00 84.62 71 ARG A N 1
ATOM 534 C CA . ARG A 1 71 ? 10.509 3.985 -9.397 1.00 84.62 71 ARG A CA 1
ATOM 535 C C . ARG A 1 71 ? 10.840 5.144 -10.334 1.00 84.62 71 ARG A C 1
ATOM 537 O O . ARG A 1 71 ? 10.586 6.286 -9.982 1.00 84.62 71 ARG A O 1
ATOM 544 N N . VAL A 1 72 ? 11.350 4.867 -11.534 1.00 81.69 72 VAL A N 1
ATOM 545 C CA . VAL A 1 72 ? 11.558 5.901 -12.566 1.00 81.69 72 VAL A CA 1
ATOM 546 C C . VAL A 1 72 ? 10.233 6.528 -13.012 1.00 81.69 72 VAL A C 1
ATOM 548 O O . VAL A 1 72 ? 10.195 7.717 -13.300 1.00 81.69 72 VAL A O 1
ATOM 551 N N . SER A 1 73 ? 9.150 5.751 -13.050 1.00 79.44 73 SER A N 1
ATOM 552 C CA . SER A 1 73 ? 7.853 6.208 -13.571 1.00 79.44 73 SER A CA 1
ATOM 553 C C . SER A 1 73 ? 6.961 6.859 -12.512 1.00 79.44 73 SER A C 1
ATOM 555 O O . SER A 1 73 ? 6.264 7.821 -12.809 1.00 79.44 73 SER A O 1
ATOM 557 N N . PHE A 1 74 ? 6.972 6.330 -11.287 1.00 80.56 74 PHE A N 1
ATOM 558 C CA . PHE A 1 74 ? 6.086 6.725 -10.185 1.00 80.56 74 PHE A CA 1
ATOM 559 C C . PHE A 1 74 ? 6.818 7.454 -9.049 1.00 80.56 74 PHE A C 1
ATOM 561 O O . PHE A 1 74 ? 6.190 7.871 -8.082 1.00 80.56 74 PHE A O 1
ATOM 568 N N . GLY A 1 75 ? 8.146 7.569 -9.113 1.00 83.69 75 GLY A N 1
ATOM 569 C CA . GLY A 1 75 ? 8.974 8.226 -8.095 1.00 83.69 75 GLY A CA 1
ATOM 570 C C . GLY A 1 75 ? 9.226 7.400 -6.829 1.00 83.69 75 GLY A C 1
ATOM 571 O O . GLY A 1 75 ? 10.205 7.650 -6.130 1.00 83.69 75 GLY A O 1
ATOM 572 N N . ILE A 1 76 ? 8.409 6.381 -6.550 1.00 85.88 76 ILE A N 1
ATOM 573 C CA . ILE A 1 76 ? 8.511 5.555 -5.338 1.00 85.88 76 ILE A CA 1
ATOM 574 C C . ILE A 1 76 ? 8.654 4.067 -5.652 1.00 85.88 76 ILE A C 1
ATOM 576 O O . ILE A 1 76 ? 8.414 3.623 -6.775 1.00 85.88 76 ILE A O 1
ATOM 580 N N . ALA A 1 77 ? 9.080 3.276 -4.667 1.00 84.62 77 ALA A N 1
ATOM 581 C CA . ALA A 1 77 ? 9.241 1.840 -4.859 1.00 84.62 77 ALA A CA 1
ATOM 582 C C . ALA A 1 77 ? 7.874 1.120 -4.940 1.00 84.62 77 ALA A C 1
ATOM 584 O O . ALA A 1 77 ? 6.927 1.531 -4.265 1.00 84.62 77 ALA A O 1
ATOM 585 N N . PRO A 1 78 ? 7.759 -0.001 -5.685 1.00 82.88 78 PRO A N 1
ATOM 586 C CA . PRO A 1 78 ? 6.493 -0.731 -5.820 1.00 82.88 78 PRO A CA 1
ATOM 587 C C . PRO A 1 78 ? 5.863 -1.128 -4.481 1.00 82.88 78 PRO A C 1
ATOM 589 O O . PRO A 1 78 ? 4.654 -1.013 -4.299 1.00 82.88 78 PRO A O 1
ATOM 592 N N . HIS A 1 79 ? 6.683 -1.571 -3.522 1.00 83.31 79 HIS A N 1
ATOM 593 C CA . HIS A 1 79 ? 6.202 -1.984 -2.204 1.00 83.31 79 HIS A CA 1
ATOM 594 C C . HIS A 1 79 ? 5.623 -0.809 -1.400 1.00 83.31 79 HIS A C 1
ATOM 596 O O . HIS A 1 79 ? 4.616 -0.972 -0.711 1.00 83.31 79 HIS A O 1
ATOM 602 N N . GLU A 1 80 ? 6.225 0.379 -1.508 1.00 84.56 80 GLU A N 1
ATOM 603 C CA . GLU A 1 80 ? 5.725 1.596 -0.863 1.00 84.56 80 GLU A CA 1
ATOM 604 C C . GLU A 1 80 ? 4.424 2.053 -1.506 1.00 84.56 80 GLU A C 1
ATOM 606 O O . GLU A 1 80 ? 3.486 2.396 -0.793 1.00 84.56 80 GLU A O 1
ATOM 611 N N . TRP A 1 81 ? 4.328 1.983 -2.836 1.00 86.25 81 TRP A N 1
ATOM 612 C CA . TRP A 1 81 ? 3.094 2.297 -3.551 1.00 86.25 81 TRP A CA 1
ATOM 613 C C . TRP A 1 81 ? 1.938 1.403 -3.104 1.00 86.25 81 TRP A C 1
ATOM 615 O O . TRP A 1 81 ? 0.884 1.906 -2.718 1.00 86.25 81 TRP A O 1
ATOM 625 N N . VAL A 1 82 ? 2.143 0.083 -3.056 1.00 84.44 82 VAL A N 1
ATOM 626 C CA . VAL A 1 82 ? 1.126 -0.855 -2.550 1.00 84.44 82 VAL A CA 1
ATOM 627 C C . VAL A 1 82 ? 0.741 -0.516 -1.107 1.00 84.44 82 VAL A C 1
ATOM 629 O O . VAL A 1 82 ? -0.444 -0.500 -0.776 1.00 84.44 82 VAL A O 1
ATOM 632 N N . MET A 1 83 ? 1.716 -0.199 -0.249 1.00 86.31 83 MET A N 1
ATOM 633 C CA . MET A 1 83 ? 1.454 0.201 1.135 1.00 86.31 83 MET A CA 1
ATOM 634 C C . MET A 1 83 ? 0.598 1.473 1.211 1.00 86.31 83 MET A C 1
ATOM 636 O O . MET A 1 83 ? -0.392 1.495 1.940 1.00 86.31 83 MET A O 1
ATOM 640 N N . GLN A 1 84 ? 0.927 2.506 0.434 1.00 87.94 84 GLN A N 1
ATOM 641 C CA . GLN A 1 84 ? 0.155 3.749 0.380 1.00 87.94 84 GLN A CA 1
ATOM 642 C C . GLN A 1 84 ? -1.278 3.500 -0.096 1.00 87.94 84 GLN A C 1
ATOM 644 O O . GLN A 1 84 ? -2.222 3.988 0.52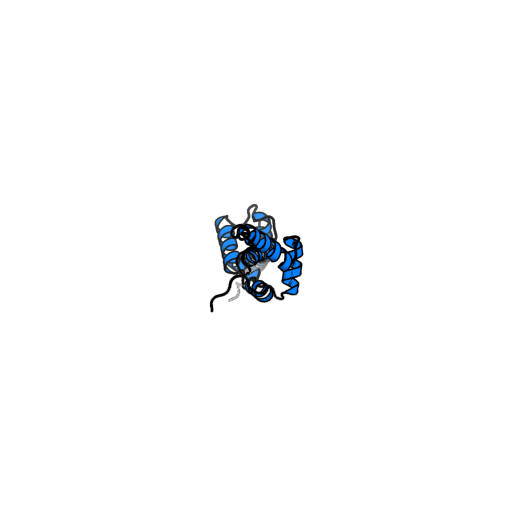2 1.00 87.94 84 GLN A O 1
ATOM 649 N N . ARG A 1 85 ? -1.473 2.671 -1.131 1.00 87.31 85 ARG A N 1
ATOM 650 C CA . ARG A 1 85 ? -2.815 2.312 -1.617 1.00 87.31 85 ARG A CA 1
ATOM 651 C C . ARG A 1 85 ? -3.620 1.520 -0.582 1.00 87.31 85 ARG A C 1
ATOM 653 O O . ARG A 1 85 ? -4.806 1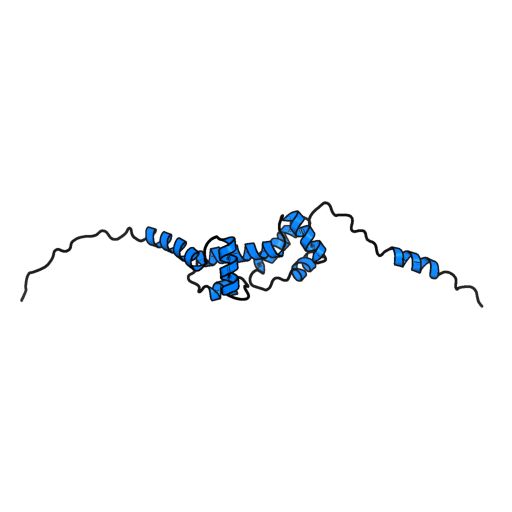.793 -0.397 1.00 87.31 85 ARG A O 1
ATOM 660 N N . ARG A 1 86 ? -2.988 0.593 0.149 1.00 88.12 86 ARG A N 1
ATOM 661 C CA . ARG A 1 86 ? -3.628 -0.131 1.265 1.00 88.12 86 ARG A CA 1
ATOM 662 C C . ARG A 1 86 ? -4.062 0.811 2.383 1.00 88.12 86 ARG A C 1
ATOM 664 O O . ARG A 1 86 ? -5.167 0.670 2.901 1.00 88.12 86 ARG A O 1
ATOM 671 N N . LEU A 1 87 ? -3.218 1.780 2.733 1.00 88.19 87 LEU A N 1
ATOM 672 C CA . LEU A 1 87 ? -3.520 2.781 3.755 1.00 88.19 87 LEU A CA 1
ATOM 673 C C . LEU A 1 87 ? -4.611 3.758 3.305 1.00 88.19 87 LEU A C 1
ATOM 675 O O . LEU A 1 87 ? -5.481 4.081 4.109 1.00 88.19 87 LEU A O 1
ATOM 679 N N . ALA A 1 88 ? -4.622 4.169 2.036 1.00 88.56 88 ALA A N 1
ATOM 680 C CA . ALA A 1 88 ? -5.700 4.974 1.463 1.00 88.56 88 ALA A CA 1
ATOM 681 C C . ALA A 1 88 ? -7.051 4.250 1.579 1.00 88.56 88 ALA A C 1
ATOM 683 O O . ALA A 1 88 ? -7.983 4.783 2.173 1.00 88.56 88 ALA A O 1
ATOM 684 N N . ARG A 1 89 ? -7.118 2.977 1.165 1.00 87.62 89 ARG A N 1
ATOM 685 C CA . ARG A 1 89 ? -8.326 2.153 1.329 1.00 87.62 89 ARG A CA 1
ATOM 686 C C . ARG A 1 89 ? -8.734 1.995 2.796 1.00 87.62 89 ARG A C 1
ATOM 688 O O . ARG A 1 89 ? -9.919 2.025 3.114 1.00 87.62 89 ARG A O 1
ATOM 695 N N . ALA A 1 90 ? -7.768 1.831 3.700 1.00 88.56 90 ALA A N 1
ATOM 696 C CA . ALA A 1 90 ? -8.055 1.754 5.128 1.00 88.56 90 ALA A CA 1
ATOM 697 C C . ALA A 1 90 ? -8.662 3.060 5.661 1.00 88.56 90 ALA A C 1
ATOM 699 O O . ALA A 1 90 ? -9.578 3.007 6.476 1.00 88.56 90 ALA A O 1
ATOM 700 N N . ARG A 1 91 ? -8.198 4.227 5.188 1.00 89.25 91 ARG A N 1
ATOM 701 C CA . ARG A 1 91 ? -8.788 5.529 5.540 1.00 89.25 91 ARG A CA 1
ATOM 702 C C . ARG A 1 91 ? -10.244 5.609 5.101 1.00 89.25 91 ARG A C 1
ATOM 704 O O . ARG A 1 91 ? -11.070 6.025 5.905 1.00 89.25 91 ARG A O 1
ATOM 711 N N . ASP A 1 92 ? -10.557 5.172 3.886 1.00 89.00 92 ASP A N 1
ATOM 712 C CA . ASP A 1 92 ? -11.931 5.188 3.374 1.00 89.00 92 ASP A CA 1
ATOM 713 C C . ASP A 1 92 ? -12.836 4.258 4.193 1.00 89.00 92 ASP A C 1
ATOM 715 O O . ASP A 1 92 ? -13.918 4.652 4.626 1.00 89.00 92 ASP A O 1
ATOM 719 N N . LEU A 1 93 ? -12.360 3.051 4.518 1.00 88.12 93 LEU A N 1
ATOM 720 C CA . LEU A 1 93 ? -13.093 2.123 5.383 1.00 88.12 93 LEU A CA 1
ATOM 721 C C . LEU A 1 93 ? -13.300 2.684 6.795 1.00 88.12 93 LEU A C 1
ATOM 723 O O . LEU A 1 93 ? -14.371 2.504 7.368 1.00 88.12 93 LEU A O 1
ATOM 727 N N . LEU A 1 94 ? -12.307 3.375 7.358 1.00 87.88 94 LEU A N 1
ATOM 728 C CA . LEU A 1 94 ? -12.425 4.005 8.674 1.00 87.88 94 LEU A CA 1
ATOM 729 C C . LEU A 1 94 ? -13.432 5.159 8.697 1.00 87.88 94 LEU A C 1
ATOM 731 O O . LEU A 1 94 ? -14.011 5.402 9.752 1.00 87.88 94 LEU A O 1
ATOM 735 N N . ARG A 1 95 ? -13.623 5.854 7.569 1.00 86.44 95 ARG A N 1
ATOM 736 C CA . ARG A 1 95 ? -14.580 6.961 7.433 1.00 86.44 95 ARG A CA 1
ATOM 737 C C . ARG A 1 95 ? -16.006 6.477 7.210 1.00 86.44 95 ARG A C 1
ATOM 739 O O . ARG A 1 95 ? -16.931 7.027 7.791 1.00 86.44 95 ARG A O 1
ATOM 746 N N . HIS A 1 96 ? -16.181 5.466 6.364 1.00 85.50 96 HIS A N 1
ATOM 747 C CA . HIS A 1 96 ? -17.503 5.078 5.866 1.00 85.50 96 HIS A CA 1
ATOM 748 C C . HIS A 1 96 ? -18.093 3.840 6.544 1.00 85.50 96 HIS A C 1
ATOM 750 O O . HIS A 1 96 ? -19.230 3.478 6.258 1.00 85.50 96 HIS A O 1
ATOM 756 N N . THR A 1 97 ? -17.343 3.153 7.412 1.00 86.38 97 THR A N 1
ATOM 757 C CA . THR A 1 97 ? -17.811 1.904 8.028 1.00 86.38 97 THR A CA 1
ATOM 758 C C . THR A 1 97 ? -17.549 1.849 9.530 1.00 86.38 97 THR A C 1
ATOM 760 O O . THR A 1 97 ? -16.550 2.364 10.031 1.00 86.38 97 THR A O 1
ATOM 763 N N . ALA A 1 98 ? -18.416 1.132 10.249 1.00 84.19 98 ALA A N 1
ATOM 764 C CA . ALA A 1 98 ? -18.255 0.821 11.670 1.00 84.19 98 ALA A CA 1
ATOM 765 C C . ALA A 1 98 ? -17.469 -0.485 11.921 1.00 84.19 98 ALA A C 1
ATOM 767 O O . ALA A 1 98 ? -17.486 -1.022 13.027 1.00 84.19 98 ALA A O 1
ATOM 768 N N . LEU A 1 99 ? -16.777 -1.019 10.905 1.00 86.88 99 LEU A N 1
ATOM 769 C CA . LEU A 1 99 ? -16.084 -2.306 11.002 1.00 86.88 99 LEU A CA 1
ATOM 770 C C . LEU A 1 99 ? -15.012 -2.299 12.109 1.00 86.88 99 LEU A C 1
ATOM 772 O O . LEU A 1 99 ? -14.349 -1.278 12.324 1.00 86.88 99 LEU A O 1
ATOM 776 N N . PRO A 1 100 ? -14.773 -3.423 12.803 1.00 88.56 100 PRO A N 1
ATOM 777 C CA . PRO A 1 100 ? -13.682 -3.513 13.766 1.00 88.56 10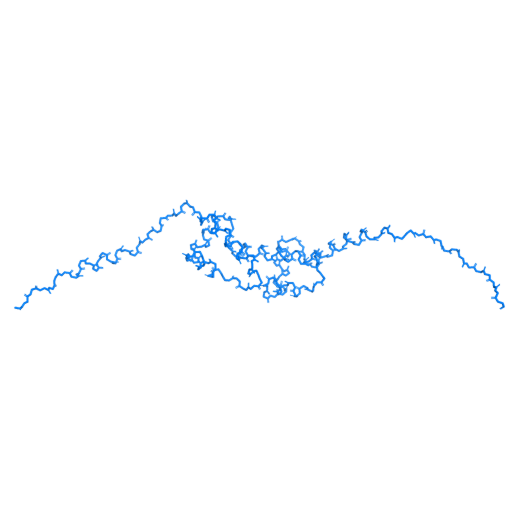0 PRO A CA 1
ATOM 778 C C . PRO A 1 100 ? -12.323 -3.369 13.062 1.00 88.56 100 PRO A C 1
ATOM 780 O O . PRO A 1 100 ? -12.161 -3.759 11.905 1.00 88.56 100 PRO A O 1
ATOM 783 N N . LEU A 1 101 ? -11.323 -2.825 13.766 1.00 87.12 101 LEU A N 1
ATOM 784 C CA . LEU A 1 101 ? -9.982 -2.593 13.202 1.00 87.12 101 LEU A CA 1
ATOM 785 C C . LEU A 1 101 ? -9.325 -3.871 12.672 1.00 87.12 101 LEU A C 1
ATOM 787 O O . LEU A 1 101 ? -8.597 -3.810 11.686 1.00 87.12 101 LEU A O 1
ATOM 791 N N . VAL A 1 102 ? -9.616 -5.012 13.299 1.00 89.06 102 VAL A N 1
ATOM 792 C CA . VAL A 1 102 ? -9.159 -6.336 12.855 1.00 89.06 102 VAL A CA 1
ATOM 793 C C . VAL A 1 102 ? -9.681 -6.638 11.448 1.00 89.06 102 VAL A C 1
ATOM 795 O O . VAL A 1 102 ? -8.891 -6.867 10.541 1.00 89.06 102 VAL A O 1
ATOM 798 N N . ALA A 1 103 ? -10.991 -6.492 11.222 1.00 87.56 103 ALA A N 1
ATOM 799 C CA . ALA A 1 103 ? -11.592 -6.728 9.910 1.00 87.56 103 ALA A CA 1
ATOM 800 C C . ALA A 1 103 ? -11.096 -5.740 8.840 1.00 87.56 103 ALA A C 1
ATOM 802 O O . ALA A 1 103 ? -11.009 -6.090 7.664 1.00 87.56 103 ALA A O 1
ATOM 803 N N . ILE A 1 104 ? -10.771 -4.500 9.223 1.00 88.38 104 ILE A N 1
ATOM 804 C CA . ILE A 1 104 ? -10.174 -3.522 8.301 1.00 88.38 104 ILE A CA 1
ATOM 805 C C . ILE A 1 104 ? -8.746 -3.936 7.930 1.00 88.38 104 ILE A C 1
ATOM 807 O O . ILE A 1 104 ? -8.391 -3.888 6.754 1.00 88.38 104 ILE A O 1
ATOM 811 N N . ALA A 1 105 ? -7.944 -4.374 8.904 1.00 87.62 105 ALA A N 1
ATOM 812 C CA . ALA A 1 105 ? -6.590 -4.861 8.663 1.00 87.62 105 ALA A CA 1
ATOM 813 C C . ALA A 1 105 ? -6.594 -6.048 7.684 1.00 87.62 105 ALA A C 1
ATOM 815 O O . ALA A 1 105 ? -5.851 -6.017 6.699 1.00 87.62 105 ALA A O 1
ATOM 816 N N . ASP A 1 106 ? -7.495 -7.011 7.886 1.00 86.50 106 ASP A N 1
ATOM 817 C CA . ASP A 1 106 ? -7.648 -8.180 7.014 1.00 86.50 106 ASP A CA 1
ATOM 818 C C . ASP A 1 106 ? -8.084 -7.776 5.599 1.00 86.50 106 ASP A C 1
ATOM 820 O O . ASP A 1 106 ? -7.466 -8.167 4.609 1.00 86.50 106 ASP A O 1
ATOM 824 N N . ARG A 1 107 ? -9.094 -6.902 5.476 1.00 85.06 107 ARG A N 1
ATOM 825 C CA . ARG A 1 107 ? -9.586 -6.408 4.173 1.00 85.06 107 ARG A CA 1
ATOM 826 C C . ARG A 1 107 ? -8.549 -5.608 3.389 1.00 85.06 107 ARG A C 1
ATOM 828 O O . ARG A 1 107 ? -8.679 -5.504 2.168 1.00 85.06 107 ARG A O 1
ATOM 835 N N . CYS A 1 108 ? -7.568 -5.026 4.072 1.00 84.62 108 CYS A N 1
ATOM 836 C CA . CYS A 1 108 ? -6.447 -4.298 3.483 1.00 84.62 108 CYS A CA 1
ATOM 837 C C . CYS A 1 108 ? -5.189 -5.173 3.302 1.00 84.62 108 CYS A C 1
ATOM 839 O O . CYS A 1 108 ? -4.158 -4.661 2.862 1.00 84.62 108 CYS A O 1
ATOM 841 N N . GLY A 1 109 ? -5.251 -6.468 3.635 1.00 83.62 109 GLY A N 1
ATOM 842 C CA . GLY A 1 109 ? -4.165 -7.428 3.431 1.00 83.62 109 GLY A CA 1
ATOM 843 C C . GLY A 1 109 ? -2.993 -7.279 4.408 1.00 83.62 109 GLY A C 1
ATOM 844 O O . GLY A 1 109 ? -1.849 -7.577 4.044 1.00 83.62 109 GLY A O 1
ATOM 845 N N . PHE A 1 110 ? -3.227 -6.764 5.620 1.00 84.31 110 PHE A N 1
ATOM 846 C CA . PHE A 1 110 ? -2.213 -6.714 6.677 1.00 84.31 110 PHE A CA 1
ATOM 847 C C . PHE A 1 110 ? -2.148 -8.042 7.434 1.00 84.31 110 PHE A C 1
ATOM 849 O O . PHE A 1 110 ? -3.169 -8.593 7.814 1.00 84.31 110 PHE A O 1
ATOM 856 N N . ALA A 1 111 ? -0.931 -8.517 7.717 1.00 83.12 111 ALA A N 1
ATOM 857 C CA . ALA A 1 111 ? -0.722 -9.768 8.450 1.00 83.12 111 ALA A CA 1
ATOM 858 C C . ALA A 1 111 ? -1.156 -9.703 9.926 1.00 83.12 111 ALA A C 1
ATOM 860 O O . ALA A 1 111 ? -1.413 -10.734 10.536 1.00 83.12 111 ALA A O 1
ATOM 861 N N . SER A 1 112 ? -1.192 -8.507 10.526 1.00 87.12 112 SER A N 1
ATOM 862 C CA . SER A 1 112 ? -1.692 -8.336 11.889 1.00 87.12 112 SER A CA 1
ATOM 863 C C . SER A 1 112 ? -2.279 -6.937 12.134 1.00 87.12 112 SER A C 1
ATOM 865 O O . SER A 1 112 ? -1.776 -5.946 11.582 1.00 87.12 112 SER A O 1
ATOM 867 N N . PRO A 1 113 ? -3.284 -6.814 13.025 1.00 86.75 113 PRO A N 1
ATOM 868 C CA . PRO A 1 113 ? -3.864 -5.524 13.417 1.00 86.75 113 PRO A CA 1
ATOM 869 C C . PRO A 1 113 ? -2.855 -4.564 14.069 1.00 86.75 113 PRO A C 1
ATOM 871 O O . PRO A 1 113 ? -2.949 -3.342 13.914 1.00 86.75 113 PRO A O 1
ATOM 874 N N . ALA A 1 114 ? -1.855 -5.106 14.773 1.00 88.31 114 ALA A N 1
ATOM 875 C CA . ALA A 1 114 ? -0.782 -4.326 15.386 1.00 88.31 114 ALA A CA 1
ATOM 876 C C . ALA A 1 114 ? 0.159 -3.721 14.329 1.00 88.31 114 ALA A C 1
ATOM 878 O O . ALA A 1 114 ? 0.506 -2.539 14.408 1.00 88.31 114 ALA A O 1
ATOM 879 N N . HIS A 1 115 ? 0.535 -4.500 13.305 1.00 87.25 115 HIS A N 1
ATOM 880 C CA . HIS A 1 115 ? 1.343 -3.997 12.191 1.00 87.25 115 HIS A CA 1
ATOM 881 C C . HIS A 1 115 ? 0.588 -2.923 11.399 1.00 87.25 115 HIS A C 1
ATOM 883 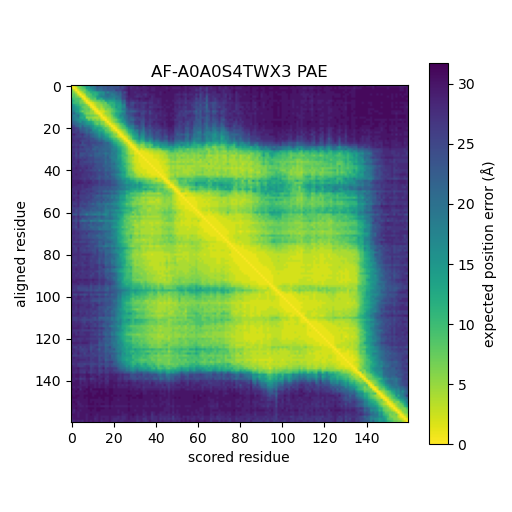O O . HIS A 1 115 ? 1.161 -1.876 11.091 1.00 87.25 115 HIS A O 1
ATOM 889 N N . PHE A 1 116 ? -0.708 -3.140 11.152 1.00 88.06 116 PHE A N 1
ATOM 890 C CA . PHE A 1 116 ? -1.590 -2.140 10.554 1.00 88.06 116 PHE A CA 1
ATOM 891 C C . PHE A 1 116 ? -1.599 -0.834 11.357 1.00 88.06 116 PHE A C 1
ATOM 893 O O . PHE A 1 116 ? -1.289 0.218 10.804 1.00 88.06 116 PHE A O 1
ATOM 900 N N . SER A 1 117 ? -1.881 -0.893 12.661 1.00 88.69 117 SER A N 1
ATOM 901 C CA . SER A 1 117 ? -1.986 0.302 13.510 1.00 88.69 117 SER A CA 1
ATOM 902 C C . SER A 1 117 ? -0.702 1.133 13.521 1.00 88.69 117 SER A C 1
ATOM 904 O O . SER A 1 117 ? -0.763 2.355 13.394 1.00 88.69 117 SER A O 1
ATOM 906 N N . ARG A 1 118 ? 0.466 0.480 13.603 1.00 89.31 118 ARG A N 1
ATOM 907 C CA . ARG A 1 118 ? 1.775 1.155 13.550 1.00 89.31 118 ARG A CA 1
ATOM 908 C C . ARG A 1 118 ? 2.020 1.831 12.203 1.00 89.31 118 ARG A C 1
ATOM 910 O O . ARG A 1 118 ? 2.415 2.993 12.166 1.00 89.31 118 ARG A O 1
ATOM 917 N N . ARG A 1 119 ? 1.781 1.115 11.099 1.00 89.12 119 ARG A N 1
ATOM 918 C CA . ARG A 1 119 ? 1.962 1.648 9.738 1.00 89.12 119 ARG A CA 1
ATOM 919 C C . ARG A 1 119 ? 0.988 2.781 9.437 1.00 89.12 119 ARG A C 1
ATOM 921 O O . ARG A 1 119 ? 1.379 3.770 8.828 1.00 89.12 119 ARG A O 1
ATOM 928 N N . PHE A 1 120 ? -0.252 2.654 9.898 1.00 89.56 120 PHE A N 1
ATOM 929 C CA . PHE A 1 120 ? -1.267 3.682 9.744 1.00 89.56 120 PHE A CA 1
ATOM 930 C C . PHE A 1 120 ? -0.894 4.945 10.515 1.00 89.56 120 PHE A C 1
ATOM 932 O O . PHE A 1 120 ? -0.887 6.016 9.923 1.00 89.56 120 PHE A O 1
ATOM 939 N N . ALA A 1 121 ? -0.508 4.828 11.788 1.00 89.38 121 ALA A N 1
ATOM 940 C CA . ALA A 1 121 ? -0.091 5.979 12.586 1.00 89.38 121 ALA A CA 1
ATOM 941 C C . ALA A 1 121 ? 1.125 6.699 11.983 1.00 89.38 121 ALA A C 1
ATOM 943 O O . ALA A 1 121 ? 1.129 7.924 11.914 1.00 89.38 121 ALA A O 1
ATOM 944 N N . ALA A 1 122 ? 2.109 5.951 11.475 1.00 88.81 122 ALA A N 1
ATOM 945 C CA . ALA A 1 122 ? 3.284 6.527 10.820 1.00 88.81 122 ALA A CA 1
ATOM 946 C C . ALA A 1 122 ? 2.947 7.324 9.546 1.00 88.81 122 ALA A C 1
ATOM 948 O O . ALA A 1 122 ? 3.653 8.269 9.215 1.00 88.81 122 ALA A O 1
ATOM 949 N N . HIS A 1 123 ? 1.886 6.950 8.824 1.00 86.94 123 HIS A N 1
ATOM 950 C CA . HIS A 1 123 ? 1.519 7.590 7.558 1.00 86.94 123 HIS A CA 1
ATOM 951 C C . HIS A 1 123 ? 0.422 8.654 7.705 1.00 86.94 123 HIS A C 1
ATOM 953 O O . HIS A 1 123 ? 0.433 9.658 7.004 1.00 86.94 123 HIS A O 1
ATOM 959 N N . ALA A 1 124 ? -0.543 8.435 8.599 1.00 85.06 124 ALA A N 1
ATOM 960 C CA . ALA A 1 124 ? -1.693 9.311 8.811 1.00 85.06 124 ALA A CA 1
ATOM 961 C C . ALA A 1 124 ? -1.509 10.288 9.984 1.00 85.06 124 ALA A C 1
ATOM 963 O O . ALA A 1 124 ? -2.367 11.143 10.183 1.00 85.06 124 ALA A O 1
ATOM 964 N N . GLY A 1 125 ? -0.447 10.142 10.784 1.00 86.62 125 GLY A N 1
ATOM 965 C CA . GLY A 1 125 ? -0.157 10.984 11.953 1.00 86.62 125 GLY A CA 1
ATOM 966 C C . GLY A 1 125 ? -1.017 10.694 13.191 1.00 86.62 125 GLY A C 1
ATOM 967 O O . GLY A 1 125 ? -0.771 11.253 14.255 1.00 86.62 125 GLY A O 1
ATOM 968 N N . ALA A 1 126 ? -2.008 9.804 13.089 1.00 86.50 126 ALA A N 1
ATOM 969 C CA . ALA A 1 126 ? -2.907 9.436 14.180 1.00 86.50 126 ALA A CA 1
ATOM 970 C C . ALA A 1 126 ? -3.227 7.937 14.157 1.00 86.50 126 ALA A C 1
ATOM 972 O O . ALA A 1 126 ? -3.183 7.292 13.109 1.00 86.50 126 ALA A O 1
ATOM 973 N N . SER A 1 127 ? -3.576 7.368 15.316 1.00 87.81 127 SER A N 1
ATOM 974 C CA . SER A 1 127 ? -4.003 5.968 15.386 1.00 87.81 127 SER A CA 1
ATOM 975 C C . SER A 1 127 ? -5.331 5.758 14.641 1.00 87.81 127 SER A C 1
ATOM 977 O O . SER A 1 127 ? -6.156 6.673 14.609 1.00 87.81 127 SER A O 1
ATOM 979 N N . PRO A 1 128 ? -5.592 4.559 14.084 1.00 85.88 128 PRO A N 1
ATOM 980 C CA . PRO A 1 128 ? -6.848 4.264 13.389 1.00 85.88 128 PRO A CA 1
ATOM 981 C C . PRO A 1 128 ? -8.105 4.585 14.213 1.00 85.88 128 PRO A C 1
ATOM 983 O O . PRO A 1 128 ? -9.081 5.097 13.669 1.00 85.88 128 PRO A O 1
ATOM 986 N N . SER A 1 129 ? -8.075 4.330 15.528 1.00 85.75 129 SER A N 1
ATOM 987 C CA . SER A 1 129 ? -9.185 4.642 16.439 1.00 85.75 129 SER A CA 1
ATOM 988 C C . SER A 1 129 ? -9.407 6.145 16.589 1.00 85.75 129 SER A C 1
ATOM 990 O O . SER A 1 129 ? -10.538 6.601 16.454 1.00 85.75 129 SER A O 1
ATOM 992 N N . ARG A 1 130 ? -8.336 6.924 16.818 1.00 85.50 130 ARG A N 1
ATOM 993 C CA . ARG A 1 130 ? -8.427 8.392 16.906 1.00 85.50 130 ARG A CA 1
ATOM 994 C C . ARG A 1 130 ? -8.872 8.997 15.582 1.00 85.50 130 ARG A C 1
ATOM 996 O O . ARG A 1 130 ? -9.692 9.904 15.567 1.00 85.50 130 ARG A O 1
ATOM 1003 N N . TYR A 1 131 ? -8.370 8.457 14.474 1.00 86.50 131 TYR A N 1
ATOM 1004 C CA . TYR A 1 131 ? -8.791 8.859 13.141 1.00 86.50 131 TYR A CA 1
ATOM 1005 C C . TYR A 1 131 ? -10.291 8.621 12.943 1.00 86.50 131 TYR A C 1
ATOM 1007 O O . TYR A 1 131 ? -10.980 9.513 12.480 1.00 86.50 131 TYR A O 1
ATOM 1015 N N . ARG A 1 132 ? -10.836 7.471 13.357 1.00 87.12 132 ARG A N 1
ATOM 1016 C CA . ARG A 1 132 ? -12.287 7.228 13.302 1.00 87.12 132 ARG A CA 1
ATOM 1017 C C . ARG A 1 132 ? -13.079 8.202 14.176 1.00 87.12 132 ARG A C 1
ATOM 1019 O O . ARG A 1 132 ? -14.080 8.736 13.717 1.00 87.12 132 ARG A O 1
ATOM 1026 N N . GLN A 1 133 ? -12.632 8.432 15.409 1.00 85.62 133 GLN A N 1
ATOM 1027 C CA . GLN A 1 133 ? -13.306 9.335 16.346 1.00 85.62 133 GLN A CA 1
ATOM 1028 C C . GLN A 1 133 ? -13.372 10.770 15.825 1.00 85.62 133 GLN A C 1
ATOM 1030 O O . GLN A 1 133 ? -14.417 11.390 15.950 1.00 85.62 133 GLN A O 1
ATOM 1035 N N . ALA A 1 134 ? -12.306 11.271 15.193 1.00 85.38 134 ALA A N 1
ATOM 1036 C CA . ALA A 1 134 ? -12.314 12.601 14.587 1.00 85.38 134 ALA A CA 1
ATOM 1037 C C . ALA A 1 134 ? -13.435 12.744 13.540 1.00 85.38 134 ALA A C 1
ATOM 1039 O O . ALA A 1 134 ? -14.192 13.701 13.574 1.00 85.38 134 ALA A O 1
ATOM 1040 N N . TRP A 1 135 ? -13.613 11.736 12.681 1.00 79.56 135 TRP A N 1
ATOM 1041 C CA . TRP A 1 135 ? -14.652 11.752 11.643 1.00 79.56 135 TRP A CA 1
ATOM 1042 C C . TRP A 1 135 ? -16.067 11.492 12.181 1.00 79.56 135 TRP A C 1
ATOM 1044 O O . TRP A 1 135 ? -17.042 11.931 11.581 1.00 79.56 135 TRP A O 1
ATOM 1054 N N . GLN A 1 136 ? -16.200 10.777 13.300 1.00 72.19 136 GLN A N 1
ATOM 1055 C CA . GLN A 1 136 ? -17.492 10.567 13.962 1.00 72.19 136 GLN A CA 1
ATOM 1056 C C . GLN A 1 136 ? -17.912 11.769 14.819 1.00 72.19 136 GLN A C 1
ATOM 1058 O O . GLN A 1 136 ? -19.106 12.045 14.915 1.00 72.19 136 GLN A O 1
ATOM 1063 N N . GLY A 1 137 ? -16.950 12.493 15.399 1.00 61.75 137 GLY A N 1
ATOM 1064 C CA . GLY A 1 137 ? -17.186 13.737 16.132 1.00 61.75 137 GLY A CA 1
ATOM 1065 C C . GLY A 1 137 ? -17.751 14.837 15.234 1.00 61.75 137 GLY A C 1
ATOM 1066 O O . GLY A 1 137 ? -18.701 15.508 15.625 1.00 61.75 137 GLY A O 1
ATOM 1067 N N . ASP A 1 138 ? -17.264 14.932 13.992 1.00 55.88 138 ASP A N 1
ATOM 1068 C CA . ASP A 1 138 ? -17.809 15.855 12.985 1.00 55.88 138 ASP A CA 1
ATOM 1069 C C . ASP A 1 138 ? -19.230 15.460 12.526 1.00 55.88 138 ASP A C 1
ATOM 1071 O O . ASP A 1 138 ? -20.046 16.319 12.199 1.00 55.88 138 ASP A O 1
ATOM 1075 N N . ALA A 1 139 ? -19.563 14.162 12.532 1.00 51.22 139 ALA A N 1
ATOM 1076 C CA . ALA A 1 139 ? -20.886 13.669 12.139 1.00 51.22 139 ALA A CA 1
ATOM 1077 C C . ALA A 1 139 ? -21.962 13.861 13.232 1.00 51.22 139 ALA A C 1
ATOM 1079 O O . ALA A 1 139 ? -23.125 14.100 12.905 1.00 51.22 139 ALA A O 1
ATOM 1080 N N . HIS A 1 140 ? -21.596 13.791 14.519 1.00 50.44 140 HIS A N 1
ATOM 1081 C CA . HIS A 1 140 ? -22.516 14.114 15.623 1.00 50.44 140 HIS A CA 1
ATOM 1082 C C . HIS A 1 140 ? -22.733 15.626 15.782 1.00 50.44 140 HIS A C 1
ATOM 1084 O O . HIS A 1 140 ? -23.865 16.041 16.011 1.00 50.44 140 HIS A O 1
ATOM 1090 N N . ALA A 1 141 ? -21.719 16.460 15.517 1.00 45.72 141 ALA A N 1
ATOM 1091 C CA . ALA A 1 141 ? -21.881 17.918 15.529 1.00 45.72 141 ALA A CA 1
ATOM 1092 C C . ALA A 1 141 ? -22.913 18.433 14.499 1.00 45.72 141 ALA A C 1
ATOM 1094 O O . ALA A 1 141 ? -23.527 19.475 14.709 1.00 45.72 141 ALA A O 1
ATOM 1095 N N . ALA A 1 142 ? -23.145 17.697 13.405 1.00 45.59 142 ALA A N 1
ATOM 1096 C CA . ALA A 1 142 ? -24.183 18.014 12.420 1.00 45.59 142 ALA A CA 1
ATOM 1097 C C . ALA A 1 142 ? -25.596 17.526 12.812 1.00 45.59 142 ALA A C 1
ATOM 1099 O O . ALA A 1 142 ? -26.571 17.946 12.191 1.00 45.59 142 ALA A O 1
ATOM 1100 N N . THR A 1 143 ? -25.722 16.657 13.823 1.00 48.22 143 THR A N 1
ATOM 1101 C CA . THR A 1 143 ? -27.018 16.112 14.282 1.00 48.22 143 THR A CA 1
ATOM 1102 C C . THR A 1 143 ? -27.489 16.752 15.598 1.00 48.22 143 THR A C 1
ATOM 1104 O O . THR A 1 143 ? -28.679 16.726 15.898 1.00 48.22 143 THR A O 1
ATOM 1107 N N . ASP A 1 144 ? -26.601 17.428 16.333 1.00 41.12 144 ASP A N 1
ATOM 1108 C CA . ASP A 1 144 ? -26.901 18.084 17.618 1.00 41.12 144 ASP A CA 1
ATOM 1109 C C . ASP A 1 144 ? -27.675 19.422 17.505 1.00 41.12 144 ASP A C 1
ATOM 1111 O O . ASP A 1 144 ? -27.803 20.147 18.490 1.00 41.12 144 ASP A O 1
ATOM 1115 N N . PHE A 1 145 ? -28.238 19.767 16.335 1.00 45.44 145 PHE A N 1
ATOM 1116 C CA . PHE A 1 145 ? -28.995 21.019 16.140 1.00 45.44 145 PHE A CA 1
ATOM 1117 C C . PHE A 1 145 ? -30.511 20.860 15.908 1.00 45.44 145 PHE A C 1
ATOM 1119 O O . PHE A 1 145 ? -31.181 21.832 15.570 1.00 45.44 145 PHE A O 1
ATOM 1126 N N . ILE A 1 146 ? -31.103 19.679 16.133 1.00 50.97 146 ILE A N 1
ATOM 1127 C CA . ILE A 1 146 ? -32.573 19.534 16.179 1.00 50.97 146 ILE A CA 1
ATOM 1128 C C . ILE A 1 146 ? -32.997 18.899 17.505 1.00 50.97 146 ILE A C 1
ATOM 1130 O O . ILE A 1 146 ? -33.444 17.761 17.557 1.00 50.97 146 ILE A O 1
ATOM 1134 N N . SER A 1 147 ? -32.870 19.656 18.592 1.00 45.91 147 SER A N 1
ATOM 1135 C CA . SER A 1 147 ? -33.875 19.645 19.658 1.00 45.91 147 SER A CA 1
ATOM 1136 C C . SER A 1 147 ? -33.710 20.915 20.486 1.00 45.91 147 SER A C 1
ATOM 1138 O O . SER A 1 147 ? -32.837 21.010 21.346 1.00 45.91 147 SER A O 1
ATOM 1140 N N . CYS A 1 148 ? -34.532 21.924 20.193 1.00 37.88 148 CYS A N 1
ATOM 1141 C CA . CYS A 1 148 ? -34.670 23.092 21.056 1.00 37.88 148 CYS A CA 1
ATOM 1142 C C . CYS A 1 148 ? -35.050 22.655 22.486 1.00 37.88 148 CYS A C 1
ATOM 1144 O O . CYS A 1 148 ? -35.869 21.746 22.644 1.00 37.88 148 CYS A O 1
ATOM 1146 N N . PRO A 1 149 ? -34.507 23.309 23.526 1.00 54.41 149 PRO A N 1
ATOM 1147 C CA . PRO A 1 149 ? -34.970 23.138 24.893 1.00 54.41 149 PRO A CA 1
ATOM 1148 C C . PRO A 1 149 ? -36.290 23.904 25.067 1.00 54.41 149 PRO A C 1
ATOM 1150 O O . PRO A 1 149 ? -36.361 25.089 24.747 1.00 54.41 149 PRO A O 1
ATOM 1153 N N . GLY A 1 150 ? -37.331 23.227 25.552 1.00 43.47 150 GLY A N 1
ATOM 1154 C CA . GLY A 1 150 ? -38.653 23.812 25.787 1.00 43.47 150 GLY A CA 1
ATOM 1155 C C . GLY A 1 150 ? -39.336 23.215 27.016 1.00 43.47 150 GLY A C 1
ATOM 1156 O O . GLY A 1 150 ? -40.045 22.223 26.906 1.00 43.47 150 GLY A O 1
ATOM 1157 N N . ASP A 1 151 ? -39.088 23.878 28.147 1.00 43.66 151 ASP A N 1
ATOM 1158 C CA . ASP A 1 151 ? -39.889 24.018 29.373 1.00 43.66 151 ASP A CA 1
ATOM 1159 C C . ASP A 1 151 ? -40.029 22.879 30.421 1.00 43.66 151 ASP A C 1
ATOM 1161 O O . ASP A 1 151 ? -40.722 21.886 30.209 1.00 43.66 151 ASP A O 1
ATOM 1165 N N . PRO A 1 152 ? -39.488 23.085 31.649 1.00 49.12 152 PRO A N 1
ATOM 1166 C CA . PRO A 1 152 ? -39.693 22.236 32.830 1.00 49.12 152 PRO A CA 1
ATOM 1167 C C . PRO A 1 152 ? -40.931 22.595 33.692 1.00 49.12 152 PRO A C 1
ATOM 1169 O O . PRO A 1 152 ? -40.951 22.300 34.887 1.00 49.12 152 PRO A O 1
ATOM 1172 N N . HIS A 1 153 ? -41.985 23.204 33.137 1.00 48.97 153 HIS A N 1
ATOM 1173 C CA . HIS A 1 153 ? -43.177 23.589 33.912 1.00 48.97 153 HIS A CA 1
ATOM 1174 C C . HIS A 1 153 ? -44.458 22.870 33.470 1.00 48.97 153 HIS A C 1
ATOM 1176 O O . HIS A 1 153 ? -45.172 23.351 32.599 1.00 48.97 153 HIS A O 1
ATOM 1182 N N . ALA A 1 154 ? -44.800 21.775 34.157 1.00 43.81 154 ALA A N 1
ATOM 1183 C CA . ALA A 1 154 ? -46.191 21.390 34.429 1.00 43.81 154 ALA A CA 1
ATOM 1184 C C . ALA A 1 154 ? -46.253 20.350 35.567 1.00 43.81 154 ALA A C 1
ATOM 1186 O O . ALA A 1 154 ? -46.321 19.145 35.338 1.00 43.81 154 ALA A O 1
ATOM 1187 N N . CYS A 1 155 ? -46.223 20.830 36.812 1.00 33.78 155 CYS A N 1
ATOM 1188 C CA . CYS A 1 155 ? -46.635 20.076 37.994 1.00 33.78 155 CYS A CA 1
ATOM 1189 C C . CYS A 1 155 ? -48.002 20.614 38.465 1.00 33.78 155 CYS A C 1
ATOM 1191 O O . CYS A 1 155 ? -48.206 21.826 38.445 1.00 33.78 155 CYS A O 1
ATOM 1193 N N . ALA A 1 156 ? -48.866 19.703 38.933 1.00 40.81 156 ALA A N 1
ATOM 1194 C CA . ALA A 1 156 ? -50.113 19.889 39.698 1.00 40.81 156 ALA A CA 1
ATOM 1195 C C . ALA A 1 156 ? -51.424 20.290 38.969 1.00 40.81 156 ALA A C 1
ATOM 1197 O O . ALA A 1 156 ? -51.650 21.455 38.664 1.00 40.81 156 ALA A O 1
ATOM 1198 N N . ALA A 1 157 ? -52.356 19.326 38.848 1.00 38.75 157 ALA A N 1
ATOM 1199 C CA . ALA A 1 157 ? -53.751 19.427 39.332 1.00 38.75 157 ALA A CA 1
ATOM 1200 C C . ALA A 1 157 ? -54.501 18.066 39.215 1.00 38.75 157 ALA A C 1
ATOM 1202 O O . ALA A 1 157 ? -54.231 17.316 38.276 1.00 38.75 157 ALA A O 1
ATOM 1203 N N . PRO A 1 158 ? -55.438 17.732 40.131 1.00 44.59 158 PRO A N 1
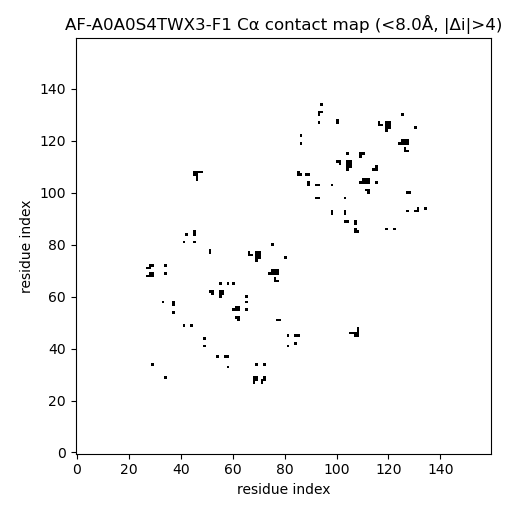ATOM 1204 C CA . PRO A 1 158 ? -56.081 16.417 40.233 1.00 44.59 158 PRO A CA 1
ATOM 1205 C C . PRO A 1 158 ? -57.450 16.334 39.527 1.00 44.59 158 PRO A C 1
ATOM 1207 O O . PRO A 1 158 ? -58.193 17.312 39.477 1.00 44.59 158 PRO A O 1
ATOM 1210 N N . ARG A 1 159 ? -57.804 15.130 39.063 1.00 37.22 159 ARG A N 1
ATOM 1211 C CA . ARG A 1 159 ? -59.162 14.580 38.834 1.00 37.22 159 ARG A CA 1
ATOM 1212 C C . ARG A 1 159 ? -58.969 13.057 38.923 1.00 37.22 159 ARG A C 1
ATOM 1214 O O . ARG A 1 159 ? -58.161 12.544 38.161 1.00 37.22 159 ARG A O 1
ATOM 1221 N N . LEU A 1 160 ? -59.540 12.282 39.837 1.00 41.91 160 LEU A N 1
ATOM 1222 C CA . LEU A 1 160 ? -60.792 12.306 40.593 1.00 41.91 160 LEU A CA 1
ATOM 1223 C C . LEU A 1 160 ? -60.547 11.705 41.984 1.00 41.91 160 LEU A C 1
ATOM 1225 O O . LEU A 1 160 ? -59.608 10.884 42.092 1.00 41.91 160 LEU A O 1
#

pLDDT: mean 71.3, std 16.58, range [33.78, 89.56]

Secondary structure (DSSP, 8-state):
-----SSSHHHHHHHHHTT-------SS-S-HHHHHHHHHHHHHTTTS---HHHHHHHTTS-HHHHHHHHHHHHSS-HHHHHHHHHHHHHHHHHHH----HHHHHHHTT-S-HHHHHHHHHHHHSS-HHHHHHHHHHHHHHTTTTS--------------

Mean predicted aligned error: 15.58 Å

Solvent-accessible surface area (backbone atoms only — not comparable to full-atom values): 9837 Å² total; per-residue (Å²): 144,90,88,87,90,87,76,66,69,72,58,56,58,56,61,65,65,60,82,62,75,69,73,68,79,69,90,61,46,65,58,71,68,54,50,50,51,51,52,52,50,50,66,76,40,42,48,48,88,77,51,63,62,60,59,10,54,77,67,77,36,55,50,69,56,34,42,53,32,41,24,71,65,70,74,44,47,60,71,56,52,52,50,51,52,30,49,51,54,45,51,52,46,46,72,77,45,90,70,54,66,57,61,47,19,48,60,36,40,40,96,37,50,68,60,38,41,54,55,40,23,74,73,69,78,41,44,64,67,59,53,31,48,56,58,48,53,59,56,49,67,73,59,73,79,79,72,83,90,80,81,96,81,87,83,91,86,91,87,132

Nearest PDB structures (foldseek):
  3w6v-assembly1_A  TM=9.326E-01  e=1.963E-07  Streptomyces griseus
  3lsg-assembly1_A  TM=9.637E-01  e=4.613E-07  Fusobacterium nucleatum subsp. nucleatum
  3oio-assembly1_A  TM=9.332E-01  e=5.415E-07  Chromobacterium violaceum
  6swi-assembly1_A  TM=8.427E-01  e=2.564E-07  Geobacillus stearothermophilus
  1bl0-assembly1_A  TM=8.934E-01  e=5.992E-06  Escherichia coli

InterPro domains:
  IPR009057 Homedomain-like superfamily [SSF46689] (34-83)
  IPR009057 Homedomain-like superfamily [SSF46689] (85-136)
  IPR018060 AraC-like, DNA binding HTH domain [PF12833] (55-133)
  IPR018060 AraC-like, DNA binding HTH domain [PS01124] (36-134)
  IPR018060 AraC-like, DNA binding HTH domain [SM00342] (49-132)
  IPR018062 HTH domain AraC-type, conserved site [PS00041] (86-128)
  IPR020449 Transcription regulator HTH, AraC- type, HTH domain [PR00032] (101-116)
  IPR020449 Transcription regulator HTH, AraC- type, HTH domain [PR00032] (116-132)
  IPR050204 AraC/XylS family transcriptional regulators [PTHR46796] (3-134)

Organism: Ralstonia solanacearum (NCBI:txid305)